Protein AF-A0A6J7DTK0-F1 (afdb_monomer_lite)

pLDDT: mean 82.6, std 7.61, range [61.25, 92.94]

Foldseek 3Di:
DVVVVVVVVVLLVVLLVLLVVLLVLLLCCQPVVPCPVVNVVSLVVLVVVLVVCCVVPVVSSPSSVVSSCNSCCSNPPDDPPPPPDDDD

Radius of gyration: 17.22 Å; chains: 1; bounding box: 54×19×53 Å

Sequence (88 aa):
MESLAVVVSLMLLAELLFGLLAVTFAALARFRGRFRRTALILIALLTVETAWALWTLPAFGFPSLVALVLSAGVFWWPKRPSARPPRS

Structure (mmCIF, N/CA/C/O backbone):
data_AF-A0A6J7DTK0-F1
#
_entry.id   AF-A0A6J7DTK0-F1
#
loop_
_atom_site.group_PDB
_atom_site.id
_atom_site.type_symbol
_atom_site.label_atom_id
_atom_site.label_alt_id
_atom_site.label_comp_id
_atom_site.label_asym_id
_atom_site.label_entity_id
_atom_site.label_seq_id
_atom_site.pdbx_PDB_ins_code
_atom_site.Cartn_x
_atom_site.Cartn_y
_atom_site.Cartn_z
_atom_site.occupancy
_atom_site.B_iso_or_equiv
_atom_site.auth_seq_id
_atom_site.auth_comp_id
_atom_site.auth_asym_id
_atom_site.auth_atom_id
_atom_site.pdbx_PDB_model_num
ATOM 1 N N . MET A 1 1 ? 23.729 -1.224 -20.859 1.00 61.25 1 MET A N 1
ATOM 2 C CA . MET A 1 1 ? 22.512 -2.014 -20.562 1.00 61.25 1 MET A CA 1
ATOM 3 C C . MET A 1 1 ? 22.501 -2.487 -19.106 1.00 61.25 1 MET A C 1
ATOM 5 O O . MET A 1 1 ? 21.511 -2.243 -18.435 1.00 61.25 1 MET A O 1
ATOM 9 N N . GLU A 1 2 ? 23.586 -3.078 -18.583 1.00 69.88 2 GLU A N 1
ATOM 10 C CA . GLU A 1 2 ? 23.641 -3.586 -17.192 1.00 69.88 2 GLU A CA 1
ATOM 11 C C . GLU A 1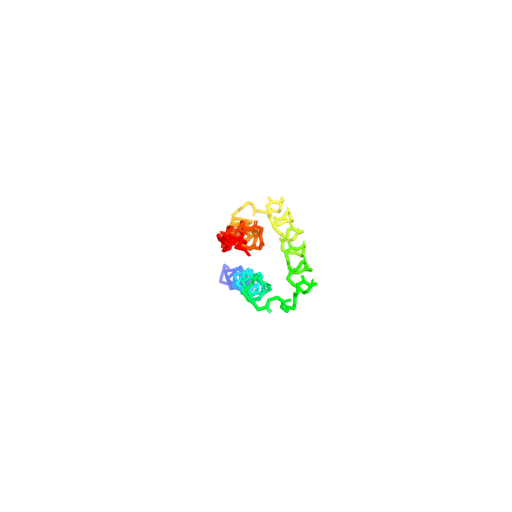 2 ? 23.458 -2.509 -16.109 1.00 69.88 2 GLU A C 1
ATOM 13 O O . GLU A 1 2 ? 22.732 -2.737 -15.147 1.00 69.88 2 GLU A O 1
ATOM 18 N N . SER A 1 3 ? 24.029 -1.309 -16.275 1.00 82.31 3 SER A N 1
ATOM 19 C CA . SER A 1 3 ? 23.902 -0.238 -15.270 1.00 82.31 3 SER A CA 1
ATOM 20 C C . SER A 1 3 ? 22.458 0.233 -15.066 1.00 82.31 3 SER A C 1
ATOM 22 O O . SER A 1 3 ? 22.034 0.469 -13.939 1.00 82.31 3 SER A O 1
ATOM 24 N N . LEU A 1 4 ? 21.680 0.314 -16.148 1.00 80.75 4 LEU A N 1
ATOM 25 C CA . LEU A 1 4 ? 20.265 0.687 -16.115 1.00 80.75 4 LEU A CA 1
ATOM 26 C C . LEU A 1 4 ? 19.425 -0.375 -15.398 1.00 80.75 4 LEU A C 1
ATOM 28 O O . LEU A 1 4 ? 18.589 -0.034 -14.565 1.00 80.75 4 LEU A O 1
ATOM 32 N N . ALA A 1 5 ? 19.686 -1.656 -15.669 1.00 84.19 5 ALA A N 1
ATOM 33 C CA . ALA A 1 5 ? 18.982 -2.761 -15.025 1.00 84.19 5 ALA A CA 1
ATOM 34 C C . ALA A 1 5 ? 19.223 -2.799 -13.507 1.00 84.19 5 ALA A C 1
ATOM 36 O O . ALA A 1 5 ? 18.285 -3.033 -12.743 1.00 84.19 5 ALA A O 1
ATOM 37 N N . VAL A 1 6 ? 20.451 -2.516 -13.058 1.00 88.00 6 VAL A N 1
ATOM 38 C CA . VAL A 1 6 ? 20.784 -2.442 -11.625 1.00 88.00 6 VAL A CA 1
ATOM 39 C C . VAL A 1 6 ? 20.033 -1.299 -10.943 1.00 88.00 6 VAL A C 1
ATOM 41 O O . VAL A 1 6 ? 19.425 -1.514 -9.897 1.00 88.00 6 VAL A O 1
ATOM 44 N N . VAL A 1 7 ? 20.017 -0.105 -11.544 1.00 85.81 7 VAL A N 1
ATOM 45 C CA . VAL A 1 7 ? 19.299 1.055 -10.985 1.00 85.81 7 VAL A CA 1
ATOM 46 C C . VAL A 1 7 ? 17.802 0.767 -10.875 1.00 85.81 7 VAL A C 1
ATOM 48 O O . VAL A 1 7 ? 17.221 0.955 -9.810 1.00 85.81 7 VAL A O 1
ATOM 51 N N . VAL A 1 8 ? 17.192 0.237 -11.937 1.00 83.81 8 VAL A N 1
ATOM 52 C CA . VAL A 1 8 ? 15.770 -0.139 -11.951 1.00 83.81 8 VAL A CA 1
ATOM 53 C C . VAL A 1 8 ? 15.455 -1.197 -10.893 1.00 83.81 8 VAL A C 1
ATOM 55 O O . VAL A 1 8 ? 14.461 -1.079 -10.181 1.00 83.81 8 VAL A O 1
ATOM 58 N N . SER A 1 9 ? 16.321 -2.201 -10.745 1.00 86.06 9 SER A N 1
ATOM 59 C CA . SER A 1 9 ? 16.142 -3.259 -9.745 1.00 86.06 9 SER A CA 1
ATOM 60 C C . SER A 1 9 ? 16.212 -2.715 -8.319 1.00 86.06 9 SER A C 1
ATOM 62 O O . SER A 1 9 ? 15.412 -3.106 -7.473 1.00 86.06 9 SER A O 1
ATOM 64 N N . LEU A 1 10 ? 17.134 -1.785 -8.047 1.00 87.69 10 LEU A N 1
ATOM 65 C CA . LEU A 1 10 ? 17.236 -1.126 -6.744 1.00 87.69 10 LEU A CA 1
ATOM 66 C C . LEU A 1 10 ? 16.033 -0.222 -6.458 1.00 87.69 10 LEU A C 1
ATOM 68 O O . LEU A 1 10 ? 15.558 -0.209 -5.324 1.00 87.69 10 LEU A O 1
ATOM 72 N N . MET A 1 11 ? 15.516 0.491 -7.465 1.00 85.56 11 MET A N 1
ATOM 73 C CA . MET A 1 11 ? 14.295 1.293 -7.318 1.00 85.56 11 MET A CA 1
ATOM 74 C C . MET A 1 11 ? 13.091 0.409 -6.988 1.00 85.56 11 MET A C 1
ATOM 76 O O . MET A 1 11 ? 12.417 0.666 -5.996 1.00 85.56 11 MET A O 1
ATOM 80 N N . LEU A 1 12 ? 12.889 -0.684 -7.731 1.00 84.62 12 LEU A N 1
ATOM 81 C CA . LEU A 1 12 ? 11.818 -1.646 -7.448 1.00 84.62 12 LEU A CA 1
ATOM 82 C C . LEU A 1 12 ? 11.963 -2.280 -6.061 1.00 84.62 12 LEU A C 1
ATOM 84 O O . LEU A 1 12 ? 10.975 -2.451 -5.351 1.00 84.62 12 LEU A O 1
ATOM 88 N N . LEU A 1 13 ? 13.188 -2.612 -5.646 1.00 87.69 13 LEU A N 1
ATOM 89 C CA . LEU A 1 13 ? 13.441 -3.148 -4.311 1.00 87.69 13 LEU A CA 1
ATOM 90 C C . LEU A 1 13 ? 13.090 -2.129 -3.219 1.00 87.69 13 LEU A C 1
ATOM 92 O O . LEU A 1 13 ? 12.464 -2.491 -2.223 1.00 87.69 13 LEU A O 1
ATOM 96 N N . ALA A 1 14 ? 13.473 -0.864 -3.401 1.00 86.88 14 ALA A N 1
ATOM 97 C CA . ALA A 1 14 ? 13.145 0.209 -2.468 1.00 86.88 14 ALA A CA 1
ATOM 98 C C . ALA A 1 14 ? 11.629 0.443 -2.384 1.00 86.88 14 ALA A C 1
ATOM 100 O O . ALA A 1 14 ? 11.095 0.581 -1.284 1.00 86.88 14 ALA A O 1
ATOM 101 N N . GLU A 1 15 ? 10.934 0.420 -3.521 1.00 86.12 15 GLU A N 1
ATOM 102 C CA . GLU A 1 15 ? 9.479 0.578 -3.608 1.00 86.12 15 GLU A CA 1
ATOM 103 C C . GLU A 1 15 ? 8.748 -0.581 -2.911 1.00 86.12 15 GLU A C 1
ATOM 105 O O . GLU A 1 15 ? 7.853 -0.363 -2.091 1.00 86.12 15 GLU A O 1
ATOM 110 N N . LEU A 1 16 ? 9.211 -1.820 -3.119 1.00 87.50 16 LEU A N 1
ATOM 111 C CA . LEU A 1 16 ? 8.705 -3.001 -2.414 1.00 87.50 16 LEU A CA 1
ATOM 112 C C . LEU A 1 16 ? 8.925 -2.914 -0.900 1.00 87.50 16 LEU A C 1
ATOM 114 O O . LEU A 1 16 ? 8.015 -3.219 -0.125 1.00 87.50 16 LEU A O 1
ATOM 118 N N . LEU A 1 17 ? 10.111 -2.484 -0.459 1.00 89.94 17 LEU A N 1
ATOM 119 C CA . LEU A 1 17 ? 10.407 -2.297 0.963 1.00 89.94 17 LEU A CA 1
ATOM 120 C C . LEU A 1 17 ? 9.531 -1.202 1.576 1.00 89.94 17 LEU A C 1
ATOM 122 O O . LEU A 1 17 ? 9.009 -1.375 2.680 1.00 89.94 17 LEU A O 1
ATOM 126 N N . PHE A 1 18 ? 9.333 -0.096 0.861 1.00 87.38 18 PHE A N 1
ATOM 127 C CA . PHE A 1 18 ? 8.489 1.001 1.314 1.00 87.38 18 PHE A CA 1
ATOM 128 C C . PHE A 1 18 ? 7.018 0.575 1.428 1.00 87.38 18 PHE A C 1
ATOM 130 O O . PHE A 1 18 ? 6.388 0.794 2.468 1.00 87.38 18 PHE A O 1
ATOM 137 N N . GLY A 1 19 ? 6.499 -0.129 0.419 1.00 85.75 19 GLY A N 1
ATOM 138 C CA . GLY A 1 19 ? 5.163 -0.722 0.447 1.00 85.75 19 GLY A CA 1
ATOM 139 C C . GLY A 1 19 ? 4.987 -1.716 1.599 1.00 85.75 19 GLY A C 1
ATOM 140 O O . GLY A 1 19 ? 3.996 -1.655 2.331 1.00 85.75 19 GLY A O 1
ATOM 141 N N . LEU A 1 20 ? 5.975 -2.584 1.835 1.00 89.88 20 LEU A N 1
ATOM 142 C CA . LEU A 1 20 ? 5.954 -3.542 2.942 1.00 89.88 20 LEU A CA 1
ATOM 143 C C . LEU A 1 20 ? 5.926 -2.843 4.309 1.00 89.88 20 LEU A C 1
ATOM 145 O O . LEU A 1 20 ? 5.178 -3.257 5.203 1.00 89.88 20 LEU A O 1
ATOM 149 N N . LEU A 1 21 ? 6.700 -1.769 4.479 1.00 88.94 21 LEU A N 1
ATOM 150 C CA . LEU A 1 21 ? 6.676 -0.954 5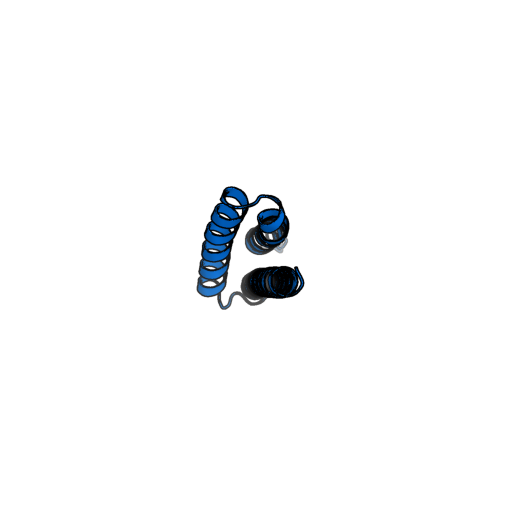.694 1.00 88.94 21 LEU A CA 1
ATOM 151 C C . LEU A 1 21 ? 5.304 -0.307 5.900 1.00 88.94 21 LEU A C 1
ATOM 153 O O . LEU A 1 21 ? 4.762 -0.385 7.005 1.00 88.94 21 LEU A O 1
ATOM 157 N N . ALA A 1 22 ? 4.710 0.272 4.854 1.00 87.31 22 ALA A N 1
ATOM 158 C CA . ALA A 1 22 ? 3.380 0.873 4.931 1.00 87.31 22 ALA A CA 1
ATOM 159 C C . ALA A 1 22 ? 2.315 -0.150 5.366 1.00 87.31 22 ALA A C 1
ATOM 161 O O . ALA A 1 22 ? 1.568 0.114 6.315 1.00 87.31 22 ALA A O 1
ATOM 162 N N . VAL A 1 23 ? 2.316 -1.349 4.771 1.00 87.69 23 VAL A N 1
ATOM 163 C CA . VAL A 1 23 ? 1.397 -2.441 5.142 1.00 87.69 23 VAL A CA 1
ATOM 164 C C . VAL A 1 23 ? 1.633 -2.884 6.587 1.00 87.69 23 VAL A C 1
ATOM 166 O O . VAL A 1 23 ? 0.682 -3.036 7.359 1.00 87.69 23 VAL A O 1
ATOM 169 N N . THR A 1 24 ? 2.896 -3.042 6.987 1.00 87.06 24 THR A N 1
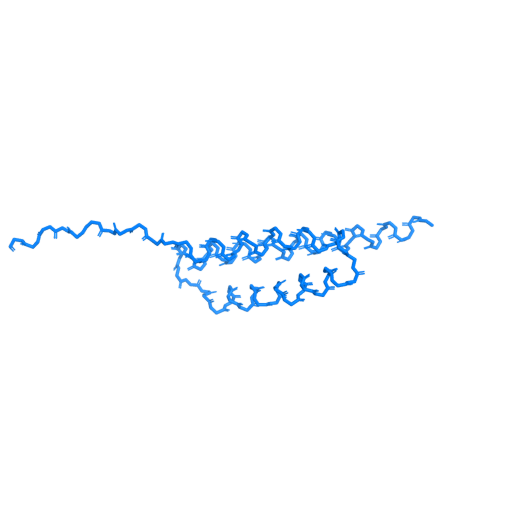ATOM 170 C CA . THR A 1 24 ? 3.264 -3.463 8.346 1.00 87.06 24 THR A CA 1
ATOM 171 C C . THR A 1 24 ? 2.786 -2.452 9.384 1.00 87.06 24 THR A C 1
ATOM 173 O O . THR A 1 24 ? 2.170 -2.834 10.379 1.00 87.06 24 THR A O 1
ATOM 176 N N . PHE A 1 25 ? 3.002 -1.154 9.155 1.00 83.88 25 PHE A N 1
ATOM 177 C CA . PHE A 1 25 ? 2.535 -0.104 10.061 1.00 83.88 25 PHE A CA 1
ATOM 178 C C . PHE A 1 25 ? 1.013 0.053 10.045 1.00 83.88 25 PHE A C 1
ATOM 180 O O . PHE A 1 25 ? 0.433 0.299 11.105 1.00 83.88 25 PHE A O 1
ATOM 187 N N . ALA A 1 26 ? 0.349 -0.139 8.902 1.00 84.12 26 ALA A N 1
ATOM 188 C CA . ALA A 1 26 ? -1.111 -0.169 8.823 1.00 84.12 26 ALA A CA 1
ATOM 189 C C . ALA A 1 26 ? -1.691 -1.317 9.666 1.00 84.12 26 ALA A C 1
ATOM 191 O O . ALA A 1 26 ? -2.593 -1.096 10.482 1.00 84.12 26 ALA A O 1
ATOM 192 N N . ALA A 1 27 ? -1.113 -2.517 9.558 1.00 84.31 27 ALA A N 1
ATOM 193 C CA . ALA A 1 27 ? -1.460 -3.662 10.394 1.00 84.31 27 ALA A CA 1
ATOM 194 C C . ALA A 1 27 ? -1.166 -3.390 11.880 1.00 84.31 27 ALA A C 1
ATOM 196 O O . ALA A 1 27 ? -2.021 -3.610 12.741 1.00 84.31 27 ALA A O 1
ATOM 197 N N . LEU A 1 28 ? 0.007 -2.844 12.207 1.00 84.75 28 LEU A N 1
ATOM 198 C CA . LEU A 1 28 ? 0.389 -2.558 13.591 1.00 84.75 28 LEU A CA 1
ATOM 199 C C . LEU A 1 28 ? -0.537 -1.512 14.232 1.00 84.75 28 LEU A C 1
ATOM 201 O O . LEU A 1 28 ? -1.000 -1.703 15.361 1.00 84.75 28 LEU A O 1
ATOM 205 N N . ALA A 1 29 ? -0.875 -0.452 13.493 1.00 82.75 29 ALA A N 1
ATOM 206 C CA . ALA A 1 29 ? -1.837 0.561 13.916 1.00 82.75 29 ALA A CA 1
ATOM 207 C C . ALA A 1 29 ? -3.232 -0.016 14.127 1.00 82.75 29 ALA A C 1
ATOM 209 O O . ALA A 1 29 ? -3.943 0.384 15.055 1.00 82.75 29 ALA A O 1
ATOM 210 N N . ARG A 1 30 ? -3.608 -0.998 13.312 1.00 78.44 30 ARG A N 1
ATOM 211 C CA . ARG A 1 30 ? -4.891 -1.672 13.415 1.00 78.44 30 ARG A CA 1
ATOM 212 C C . ARG A 1 30 ? -5.000 -2.566 14.653 1.00 78.44 30 ARG A C 1
ATOM 214 O O . ARG A 1 30 ? -5.985 -2.447 15.394 1.00 78.44 30 ARG A O 1
ATOM 221 N N . PHE A 1 31 ? -4.025 -3.452 14.859 1.00 79.00 31 PHE A N 1
ATOM 222 C CA . PHE A 1 31 ? -4.077 -4.486 15.899 1.00 79.00 31 PHE A CA 1
ATOM 223 C C . PHE A 1 31 ? -3.656 -3.973 17.277 1.00 79.00 31 PHE A C 1
ATOM 225 O O . PHE A 1 31 ? -4.296 -4.311 18.268 1.00 79.00 31 PHE A O 1
ATOM 232 N N . ARG A 1 32 ? -2.621 -3.127 17.356 1.00 78.62 32 ARG A N 1
ATOM 233 C CA . ARG A 1 32 ? -2.121 -2.590 18.634 1.00 78.62 32 ARG A CA 1
ATOM 234 C C . ARG A 1 32 ? -2.673 -1.212 18.988 1.00 78.62 32 ARG A C 1
ATOM 236 O O . ARG A 1 32 ? -2.462 -0.760 20.107 1.00 78.62 32 ARG A O 1
ATOM 243 N N . GLY A 1 33 ? -3.318 -0.508 18.055 1.00 72.25 33 GLY A N 1
ATOM 244 C CA . GLY A 1 33 ? -3.811 0.858 18.281 1.00 72.25 33 GLY A CA 1
ATOM 245 C C . GLY A 1 33 ? -2.714 1.920 18.469 1.00 72.25 33 GLY A C 1
ATOM 246 O O . GLY A 1 33 ? -3.030 3.091 18.667 1.00 72.25 33 GLY A O 1
ATOM 247 N N . ARG A 1 34 ? -1.429 1.544 18.393 1.00 70.69 34 ARG A N 1
ATOM 248 C CA . ARG A 1 34 ? -0.262 2.443 18.445 1.00 70.69 34 ARG A CA 1
ATOM 249 C C . ARG A 1 34 ? 0.188 2.836 17.036 1.00 70.69 34 ARG A C 1
ATOM 251 O O . ARG A 1 34 ? -0.085 2.122 16.090 1.00 70.69 34 ARG A O 1
ATOM 258 N N . PHE A 1 35 ? 0.906 3.952 16.892 1.00 79.19 35 PHE A N 1
ATOM 259 C CA . PHE A 1 35 ? 1.486 4.404 15.609 1.00 79.19 35 PHE A CA 1
ATOM 260 C C . PHE A 1 35 ? 0.478 4.790 14.516 1.00 79.19 35 PHE A C 1
ATOM 262 O O . PHE A 1 35 ? 0.812 4.835 13.337 1.00 79.19 35 PHE A O 1
ATOM 269 N N . ARG A 1 36 ? -0.751 5.151 14.901 1.00 81.00 36 ARG A N 1
ATOM 270 C CA . ARG A 1 36 ? -1.809 5.566 13.967 1.00 81.00 36 ARG A CA 1
ATOM 271 C C . ARG A 1 36 ? -1.407 6.769 13.097 1.00 81.00 36 ARG A C 1
ATOM 273 O O . ARG A 1 36 ? -1.701 6.775 11.910 1.00 81.00 36 ARG A O 1
ATOM 280 N N . ARG A 1 37 ? -0.693 7.751 13.674 1.00 84.38 37 ARG A N 1
ATOM 281 C CA . ARG A 1 37 ? -0.128 8.896 12.930 1.00 84.38 37 ARG A CA 1
ATOM 282 C C . ARG A 1 37 ? 0.933 8.448 11.925 1.00 84.38 37 ARG A C 1
ATOM 284 O O . ARG A 1 37 ? 0.866 8.848 10.775 1.00 84.38 37 ARG A O 1
ATOM 291 N N . THR A 1 38 ? 1.862 7.588 12.340 1.00 85.56 38 THR A N 1
ATOM 292 C CA . THR A 1 38 ? 2.921 7.054 11.469 1.00 85.56 38 THR A CA 1
ATOM 293 C C . THR A 1 38 ? 2.340 6.265 10.299 1.00 85.56 38 THR A C 1
ATOM 295 O O . THR A 1 38 ? 2.742 6.488 9.167 1.00 85.56 38 THR A O 1
ATOM 298 N N . ALA A 1 39 ? 1.348 5.405 10.549 1.00 83.56 39 ALA A N 1
ATOM 299 C CA . ALA A 1 39 ? 0.663 4.659 9.497 1.00 83.56 39 ALA A CA 1
ATOM 300 C C . ALA A 1 39 ? -0.041 5.587 8.495 1.00 83.56 39 ALA A C 1
ATOM 302 O O . ALA A 1 39 ? 0.090 5.388 7.296 1.00 83.56 39 ALA A O 1
ATOM 303 N N . LEU A 1 40 ? -0.731 6.633 8.968 1.00 86.44 40 LEU A N 1
ATOM 304 C CA . LEU A 1 40 ? -1.355 7.623 8.082 1.00 86.44 40 LEU A CA 1
ATOM 305 C C . LEU A 1 40 ? -0.326 8.389 7.247 1.00 86.44 40 LEU A C 1
ATOM 307 O O . LEU A 1 40 ? -0.548 8.572 6.057 1.00 86.44 40 LEU A O 1
ATOM 311 N N . ILE A 1 41 ? 0.794 8.804 7.846 1.00 90.50 41 ILE A N 1
ATOM 312 C CA . ILE A 1 41 ? 1.880 9.483 7.124 1.00 90.50 41 ILE A CA 1
ATOM 313 C C . ILE A 1 41 ? 2.465 8.559 6.052 1.00 90.50 41 ILE A C 1
ATOM 315 O O . ILE A 1 41 ? 2.652 8.997 4.924 1.00 90.50 41 ILE A O 1
ATOM 319 N N . LEU A 1 42 ? 2.705 7.284 6.375 1.00 88.31 42 LEU A N 1
ATOM 320 C CA . LEU A 1 42 ? 3.222 6.303 5.417 1.00 88.31 42 LEU A CA 1
ATOM 321 C C . LEU A 1 42 ? 2.232 6.026 4.283 1.00 88.31 42 LEU A C 1
ATOM 323 O O . LEU A 1 42 ? 2.642 5.999 3.131 1.00 88.31 42 LEU A O 1
ATOM 327 N N . ILE A 1 43 ? 0.937 5.881 4.583 1.00 88.81 43 ILE A N 1
ATOM 328 C CA . ILE A 1 43 ? -0.108 5.719 3.561 1.00 88.81 43 ILE A CA 1
ATOM 329 C C . ILE A 1 43 ? -0.190 6.969 2.675 1.00 88.81 43 ILE A C 1
ATOM 331 O O . ILE A 1 43 ? -0.292 6.845 1.458 1.00 88.81 43 ILE A O 1
ATOM 335 N N . ALA A 1 44 ? -0.115 8.168 3.259 1.00 90.75 44 ALA A N 1
ATOM 336 C CA . ALA A 1 44 ? -0.131 9.418 2.504 1.00 90.75 44 ALA A CA 1
ATOM 337 C C . ALA A 1 44 ? 1.100 9.546 1.593 1.00 90.75 44 ALA A C 1
ATOM 339 O O . ALA A 1 44 ? 0.941 9.847 0.413 1.00 90.75 44 ALA A O 1
ATOM 340 N N . LEU A 1 45 ? 2.304 9.254 2.102 1.00 91.00 45 LEU A N 1
ATOM 341 C CA . LEU A 1 45 ? 3.523 9.223 1.286 1.00 91.00 45 LEU A CA 1
ATOM 342 C C . LEU A 1 45 ? 3.407 8.199 0.157 1.00 91.00 45 LEU A C 1
ATOM 344 O O . LEU A 1 45 ? 3.696 8.533 -0.985 1.00 91.00 45 LEU A O 1
ATOM 348 N N . LEU A 1 46 ? 2.952 6.982 0.470 1.00 89.12 46 LEU A N 1
ATOM 349 C CA . LEU A 1 46 ? 2.768 5.918 -0.514 1.00 89.12 46 LEU A CA 1
ATOM 350 C C . LEU A 1 46 ? 1.754 6.325 -1.582 1.00 89.12 46 LEU A C 1
ATOM 352 O O . LEU A 1 46 ? 1.955 6.023 -2.746 1.00 89.12 46 LEU A O 1
ATOM 356 N N . THR A 1 47 ? 0.706 7.067 -1.219 1.00 91.75 47 THR A N 1
ATOM 357 C CA . THR A 1 47 ? -0.274 7.591 -2.183 1.00 91.75 47 THR A CA 1
ATOM 358 C C . THR A 1 47 ? 0.369 8.576 -3.157 1.00 91.75 47 THR A C 1
ATOM 360 O O . THR A 1 47 ? 0.141 8.482 -4.361 1.00 91.75 47 THR A O 1
ATOM 363 N N . VAL A 1 48 ? 1.174 9.516 -2.647 1.00 92.94 48 VAL A N 1
ATOM 364 C CA . VAL A 1 48 ? 1.884 10.500 -3.481 1.00 92.94 48 VAL A CA 1
ATOM 365 C C . VAL A 1 48 ? 2.896 9.807 -4.390 1.00 92.94 48 VAL A C 1
ATOM 367 O O . VAL A 1 48 ? 2.959 10.112 -5.577 1.00 92.94 48 VAL A O 1
ATOM 370 N N . GLU A 1 49 ? 3.649 8.857 -3.843 1.00 88.25 49 GLU A N 1
ATOM 371 C CA . GLU A 1 49 ? 4.642 8.074 -4.574 1.00 88.25 49 GLU A CA 1
ATOM 372 C C . GLU A 1 49 ? 3.982 7.222 -5.666 1.00 88.25 49 GLU A C 1
ATOM 374 O O . GLU A 1 49 ? 4.356 7.348 -6.825 1.00 88.25 49 GLU A O 1
ATOM 379 N N . THR A 1 50 ? 2.898 6.507 -5.350 1.00 87.31 50 THR A N 1
ATOM 380 C CA . THR A 1 50 ? 2.121 5.728 -6.330 1.00 87.31 50 THR A CA 1
ATOM 381 C C . THR A 1 50 ? 1.577 6.625 -7.446 1.00 87.31 50 THR A C 1
ATOM 383 O O . THR A 1 50 ? 1.661 6.280 -8.624 1.00 87.31 50 THR A O 1
ATOM 386 N N . ALA A 1 51 ? 1.018 7.794 -7.106 1.00 89.50 51 ALA A N 1
ATOM 387 C CA . ALA A 1 51 ? 0.497 8.735 -8.098 1.00 89.50 51 ALA A CA 1
ATOM 388 C C . ALA A 1 51 ? 1.608 9.255 -9.025 1.00 89.50 51 ALA A C 1
ATOM 390 O O . ALA A 1 51 ? 1.411 9.356 -10.237 1.00 89.50 51 ALA A O 1
ATOM 391 N N . TRP A 1 52 ? 2.785 9.539 -8.464 1.00 89.38 52 TRP A N 1
ATOM 392 C CA . TRP A 1 52 ? 3.963 9.946 -9.222 1.00 89.38 52 TRP A CA 1
ATOM 393 C C . TRP A 1 52 ? 4.506 8.818 -10.114 1.00 89.38 52 TRP A C 1
ATOM 395 O O . TRP A 1 52 ? 4.793 9.048 -11.292 1.00 89.38 52 TRP A O 1
ATOM 405 N N . ALA A 1 53 ? 4.609 7.597 -9.585 1.00 85.06 53 ALA A N 1
ATOM 406 C CA . ALA A 1 53 ? 5.101 6.421 -10.296 1.00 85.06 53 ALA A CA 1
ATOM 407 C C . ALA A 1 53 ? 4.184 6.057 -11.471 1.00 85.06 53 ALA A C 1
ATOM 409 O O . ALA A 1 53 ? 4.658 5.867 -12.589 1.00 85.06 53 ALA A O 1
ATOM 410 N N . LEU A 1 54 ? 2.862 6.067 -11.263 1.00 86.06 54 LEU A N 1
ATOM 411 C CA . LEU A 1 54 ? 1.881 5.846 -12.331 1.00 86.06 54 LEU A CA 1
ATOM 412 C C . LEU A 1 54 ? 1.948 6.914 -13.429 1.00 86.06 54 LEU A C 1
ATOM 414 O O . LEU A 1 54 ? 1.723 6.591 -14.595 1.00 86.06 54 LEU A O 1
ATOM 418 N N . TRP A 1 55 ? 2.262 8.164 -13.071 1.00 87.38 55 TRP A N 1
ATOM 419 C CA . TRP A 1 55 ? 2.419 9.254 -14.036 1.00 87.38 55 TRP A CA 1
ATOM 420 C C . TRP A 1 55 ? 3.694 9.116 -14.874 1.00 87.38 55 TRP A C 1
ATOM 422 O O . TRP A 1 55 ? 3.682 9.385 -16.073 1.00 87.38 55 TRP A O 1
ATOM 432 N N . THR A 1 56 ? 4.804 8.717 -14.251 1.00 83.94 56 THR A N 1
ATOM 433 C CA . THR A 1 56 ? 6.103 8.598 -14.932 1.00 83.94 56 THR A CA 1
ATOM 434 C C . THR A 1 56 ? 6.204 7.329 -15.768 1.00 83.94 56 THR A C 1
ATOM 436 O O . THR A 1 56 ? 6.548 7.407 -16.945 1.00 83.94 56 THR A O 1
ATOM 439 N N . LEU A 1 57 ? 5.895 6.168 -15.190 1.00 79.56 57 LEU A N 1
ATOM 440 C CA . LEU A 1 57 ? 5.866 4.882 -15.882 1.00 79.56 57 LEU A CA 1
ATOM 441 C C . LEU A 1 57 ? 4.871 3.938 -15.186 1.00 79.56 57 LEU A C 1
ATOM 443 O O . LEU A 1 57 ? 5.168 3.423 -14.105 1.00 79.56 57 LEU A O 1
ATOM 447 N N . PRO A 1 58 ? 3.745 3.586 -15.835 1.00 76.56 58 PRO A N 1
ATOM 448 C CA . PRO A 1 58 ? 2.717 2.736 -15.233 1.00 76.56 58 PRO A CA 1
ATOM 449 C C . PRO A 1 58 ? 3.243 1.399 -14.694 1.00 76.56 58 PRO A C 1
ATOM 451 O O . PRO A 1 58 ? 2.750 0.909 -13.685 1.00 76.56 58 PRO A O 1
ATOM 454 N N . ALA A 1 59 ? 4.268 0.826 -15.336 1.00 77.00 59 ALA A N 1
ATOM 455 C CA . ALA A 1 59 ? 4.890 -0.430 -14.918 1.00 77.00 59 ALA A CA 1
ATOM 456 C C . ALA A 1 59 ? 5.526 -0.371 -13.514 1.00 77.00 59 ALA A C 1
ATOM 458 O O . ALA A 1 59 ? 5.541 -1.391 -12.829 1.00 77.00 59 ALA A O 1
ATOM 459 N N . PHE A 1 60 ? 6.007 0.799 -13.079 1.00 73.06 60 PHE A N 1
ATOM 460 C CA . PHE A 1 60 ? 6.523 1.001 -11.720 1.00 73.06 60 PHE A CA 1
ATOM 461 C C . PHE A 1 60 ? 5.396 1.267 -10.720 1.00 73.06 60 PHE A C 1
ATOM 463 O O . PHE A 1 60 ? 5.444 0.766 -9.610 1.00 73.06 60 PHE A O 1
ATOM 470 N N . GLY A 1 61 ? 4.320 1.945 -11.129 1.00 75.38 61 GLY A N 1
ATOM 471 C CA . GLY A 1 61 ? 3.224 2.281 -10.216 1.00 75.38 61 GLY A CA 1
ATOM 472 C C . GLY A 1 61 ? 2.307 1.117 -9.808 1.00 75.38 61 GLY A C 1
ATOM 473 O O . GLY A 1 61 ? 1.575 1.232 -8.829 1.00 75.38 61 GLY A O 1
ATOM 474 N N . PHE A 1 62 ? 2.302 -0.015 -10.521 1.00 82.06 62 PHE A N 1
ATOM 475 C CA . PHE A 1 62 ? 1.459 -1.168 -10.154 1.00 82.06 62 PHE A CA 1
ATOM 476 C C . PHE A 1 62 ? 1.844 -1.810 -8.804 1.00 82.06 62 PHE A C 1
ATOM 478 O O . PHE A 1 62 ? 0.949 -2.014 -7.978 1.00 82.06 62 PHE A O 1
ATOM 485 N N . PRO A 1 63 ? 3.127 -2.135 -8.541 1.00 84.00 63 PRO A N 1
ATOM 486 C CA . PRO A 1 63 ? 3.583 -2.609 -7.234 1.00 84.00 63 PRO A CA 1
ATOM 487 C C . PRO A 1 63 ? 3.175 -1.706 -6.061 1.00 84.00 63 PRO A C 1
ATOM 489 O O . PRO A 1 63 ? 2.606 -2.199 -5.079 1.00 84.00 63 PRO A O 1
ATOM 492 N N . SER A 1 64 ? 3.414 -0.394 -6.162 1.00 84.44 64 SER A N 1
ATOM 493 C CA . SER A 1 64 ? 3.051 0.567 -5.111 1.00 84.44 64 SER A CA 1
ATOM 494 C C . SER A 1 64 ? 1.537 0.707 -4.955 1.00 84.44 64 SER A C 1
ATOM 496 O O . SER A 1 64 ? 1.047 0.712 -3.822 1.00 84.44 64 SER A O 1
ATOM 498 N N . LEU A 1 65 ? 0.770 0.662 -6.050 1.00 86.44 65 LEU A N 1
ATOM 499 C CA . LEU A 1 65 ? -0.696 0.639 -6.007 1.00 86.44 65 LEU A CA 1
ATOM 500 C C . LEU A 1 65 ? -1.231 -0.571 -5.226 1.00 86.44 65 LEU A C 1
ATOM 502 O O . LEU A 1 65 ? -2.127 -0.421 -4.392 1.00 86.44 65 LEU A O 1
ATOM 506 N N . VAL A 1 66 ? -0.674 -1.768 -5.443 1.00 88.88 66 VAL A N 1
ATOM 507 C CA . VAL A 1 66 ? -1.064 -2.971 -4.685 1.00 88.88 66 VAL A CA 1
ATOM 508 C C . VAL A 1 66 ? -0.769 -2.787 -3.196 1.00 88.88 66 VAL A C 1
ATOM 510 O O . VAL A 1 66 ? -1.639 -3.042 -2.357 1.00 88.88 66 VAL A O 1
ATOM 513 N N . ALA A 1 67 ? 0.423 -2.296 -2.849 1.00 88.75 67 ALA A N 1
ATOM 514 C CA . ALA A 1 67 ? 0.785 -2.023 -1.459 1.00 88.75 67 ALA A CA 1
ATOM 515 C C . ALA A 1 67 ? -0.126 -0.962 -0.815 1.00 88.75 67 ALA A C 1
ATOM 517 O O . ALA A 1 67 ? -0.498 -1.092 0.358 1.00 88.75 67 ALA A O 1
ATOM 518 N N . LEU A 1 68 ? -0.531 0.058 -1.577 1.00 89.50 68 LEU A N 1
ATOM 519 C CA . LEU A 1 68 ? -1.430 1.115 -1.126 1.00 89.50 68 LEU A CA 1
ATOM 520 C C . LEU A 1 68 ? -2.827 0.570 -0.830 1.00 89.50 68 LEU A C 1
ATOM 522 O O . LEU A 1 68 ? -3.362 0.821 0.252 1.00 89.50 68 LEU A O 1
ATOM 526 N N . VAL A 1 69 ? -3.390 -0.222 -1.746 1.00 91.19 69 VAL A N 1
ATOM 527 C CA . VAL A 1 69 ? -4.703 -0.861 -1.567 1.00 91.19 69 VAL A CA 1
ATOM 528 C C . VAL A 1 69 ? -4.694 -1.786 -0.352 1.00 91.19 69 VAL A C 1
ATOM 530 O O . VAL A 1 69 ? -5.621 -1.734 0.458 1.00 91.19 69 VAL A O 1
ATOM 533 N N . LEU A 1 70 ? -3.639 -2.584 -0.168 1.00 89.75 70 LEU A N 1
ATOM 534 C CA . LEU A 1 70 ? -3.495 -3.450 1.006 1.00 89.75 70 LEU A CA 1
ATOM 535 C C . LEU A 1 70 ? -3.397 -2.638 2.302 1.00 89.75 70 LEU A C 1
ATOM 537 O O . LEU A 1 70 ? -4.099 -2.934 3.270 1.00 89.75 70 LEU A O 1
ATOM 541 N N . SER A 1 71 ? -2.572 -1.591 2.320 1.00 86.62 71 SER A N 1
ATOM 542 C CA . SER A 1 71 ? -2.388 -0.731 3.496 1.00 86.62 71 SER A CA 1
ATOM 543 C C . SER A 1 71 ? -3.688 -0.025 3.883 1.00 86.62 71 SER A C 1
ATOM 545 O O . SER A 1 71 ? -4.097 -0.065 5.047 1.00 86.62 71 SER A O 1
ATOM 547 N N . ALA A 1 72 ? -4.373 0.573 2.906 1.00 87.06 72 ALA A N 1
ATOM 548 C CA . ALA A 1 72 ? -5.659 1.231 3.096 1.00 87.06 72 ALA A CA 1
ATOM 549 C C . ALA A 1 72 ? -6.735 0.229 3.542 1.00 87.06 72 ALA A C 1
ATOM 551 O O . ALA A 1 72 ? -7.426 0.460 4.537 1.00 87.06 72 ALA A O 1
ATOM 552 N N . GLY A 1 73 ? -6.830 -0.916 2.864 1.00 87.62 73 GLY A N 1
ATOM 553 C CA . GLY A 1 73 ? -7.776 -1.979 3.187 1.00 87.62 73 GLY A CA 1
ATOM 554 C C . GLY A 1 73 ? -7.616 -2.473 4.621 1.00 87.62 73 GLY A C 1
ATOM 555 O O . GLY A 1 73 ? -8.591 -2.510 5.366 1.00 87.62 73 GLY A O 1
ATOM 556 N N . VAL A 1 74 ? -6.387 -2.770 5.055 1.00 86.88 74 VAL A N 1
ATOM 557 C CA . VAL A 1 74 ? -6.097 -3.213 6.431 1.00 86.88 74 VAL A CA 1
ATOM 558 C C . VAL A 1 74 ? -6.404 -2.120 7.458 1.00 86.88 74 VAL A C 1
ATOM 560 O O . VAL A 1 74 ? -6.956 -2.409 8.527 1.00 86.88 74 VAL A O 1
ATOM 563 N N . PHE A 1 75 ? -6.071 -0.864 7.153 1.00 83.31 75 PHE A N 1
ATOM 564 C CA . PHE A 1 75 ? -6.288 0.251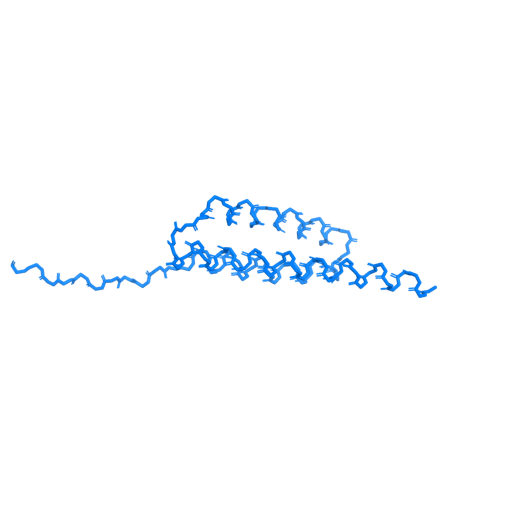 8.072 1.00 83.31 75 PHE A CA 1
ATOM 565 C C . PHE A 1 75 ? -7.781 0.558 8.275 1.00 83.31 75 PHE A C 1
ATOM 567 O O . PHE A 1 75 ? -8.226 0.734 9.418 1.00 83.31 75 PHE A O 1
ATOM 574 N N . TRP A 1 76 ? -8.560 0.577 7.188 1.00 84.19 76 TRP A N 1
ATOM 575 C CA . TRP A 1 76 ? -9.987 0.922 7.190 1.00 84.19 76 TRP A CA 1
ATOM 576 C C . TRP A 1 76 ? -10.942 -0.272 7.297 1.00 84.19 76 TRP A C 1
ATOM 578 O O . TRP A 1 76 ? -12.151 -0.057 7.389 1.00 84.19 76 TRP A O 1
ATOM 588 N N . TRP A 1 77 ? -10.451 -1.515 7.373 1.00 82.31 77 TRP A N 1
ATOM 589 C CA . TRP A 1 77 ? -11.329 -2.680 7.515 1.00 82.31 77 TRP A CA 1
ATOM 590 C C . TRP A 1 77 ? -12.242 -2.549 8.753 1.00 82.31 77 TRP A C 1
ATOM 592 O O . TRP A 1 77 ? -11.754 -2.266 9.863 1.00 82.31 77 TRP A O 1
ATOM 602 N N . PRO A 1 78 ? -13.562 -2.780 8.636 1.00 73.56 78 PRO A N 1
ATOM 603 C CA . PRO A 1 78 ? -14.478 -2.682 9.771 1.00 73.56 78 PRO A CA 1
ATOM 604 C C . PRO A 1 78 ? -14.066 -3.653 10.892 1.00 73.56 78 PRO A C 1
ATOM 606 O O . PRO A 1 78 ? -13.758 -4.821 10.651 1.00 73.56 78 PRO A O 1
ATOM 609 N N . LYS A 1 79 ? -13.983 -3.175 12.147 1.00 68.06 79 LYS A N 1
ATOM 610 C CA . LYS A 1 79 ? -13.855 -4.087 13.306 1.00 68.06 79 LYS A CA 1
ATOM 611 C C . LYS A 1 79 ? -15.171 -4.845 13.388 1.00 68.06 79 LYS A C 1
ATOM 613 O O . LYS A 1 79 ? -16.217 -4.202 13.350 1.00 68.06 79 LYS A 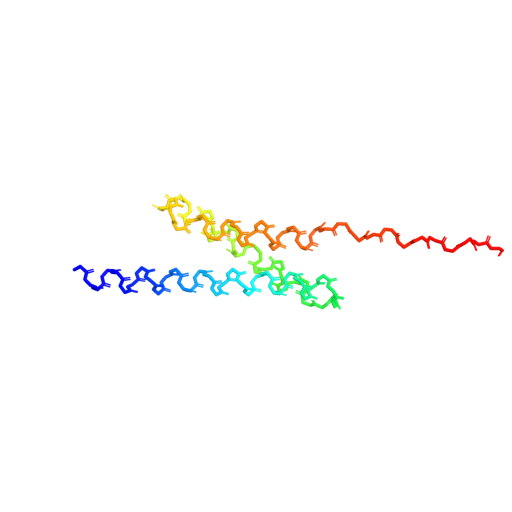O 1
ATOM 618 N N . ARG A 1 80 ? -15.127 -6.182 13.468 1.00 69.25 80 ARG A N 1
ATOM 619 C CA . ARG A 1 80 ? -16.344 -6.973 13.699 1.00 69.25 80 ARG A CA 1
ATOM 620 C C . ARG A 1 80 ? -17.071 -6.364 14.904 1.00 69.25 80 ARG A C 1
ATOM 622 O O . ARG A 1 80 ? -16.393 -6.112 15.904 1.00 69.25 80 ARG A O 1
ATOM 629 N N . PRO A 1 81 ? -18.383 -6.089 14.818 1.00 62.91 81 PRO A N 1
ATOM 630 C CA . PRO A 1 81 ? -19.132 -5.620 15.968 1.00 62.91 81 PRO A CA 1
ATOM 631 C C . PRO A 1 81 ? -18.968 -6.655 17.075 1.00 62.91 81 PRO A C 1
ATOM 633 O O . PRO A 1 81 ? -19.380 -7.804 16.918 1.00 62.91 81 PRO A O 1
ATOM 636 N N . SER A 1 82 ? -18.310 -6.276 18.169 1.00 61.94 82 SER A N 1
ATOM 637 C CA . SER A 1 82 ? -18.331 -7.066 19.391 1.00 61.94 82 SER A CA 1
ATOM 638 C C . SER A 1 82 ? -19.801 -7.180 19.768 1.00 61.94 82 SER A C 1
ATOM 640 O O . SER A 1 82 ? -20.436 -6.159 20.040 1.00 61.94 82 SER A O 1
ATOM 642 N N . ALA A 1 83 ? -20.362 -8.387 19.696 1.00 61.75 83 ALA A N 1
ATOM 643 C CA . ALA A 1 83 ? -21.719 -8.646 20.145 1.00 61.75 83 ALA A CA 1
ATOM 644 C C . ALA A 1 83 ? -21.851 -8.067 21.560 1.00 61.75 83 ALA A C 1
ATOM 646 O O . ALA A 1 83 ? -21.133 -8.483 22.470 1.00 61.75 83 ALA A O 1
A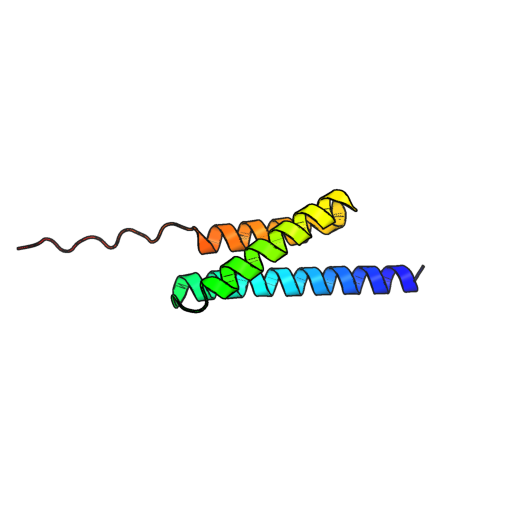TOM 647 N N . ARG A 1 84 ? -22.680 -7.027 21.722 1.00 67.06 84 ARG A N 1
ATOM 648 C CA . ARG A 1 84 ? -22.987 -6.470 23.042 1.00 67.06 84 ARG A CA 1
ATOM 649 C C . ARG A 1 84 ? -23.508 -7.629 23.895 1.00 67.06 84 ARG A C 1
ATOM 651 O O . ARG A 1 84 ? -24.480 -8.251 23.465 1.00 67.06 84 ARG A O 1
ATOM 658 N N . PRO A 1 85 ? -22.920 -7.925 25.066 1.00 68.19 85 PRO A N 1
ATOM 659 C CA . PRO A 1 85 ? -23.582 -8.825 25.992 1.00 68.19 85 PRO A CA 1
ATOM 660 C C . PRO A 1 85 ? -24.935 -8.204 26.382 1.00 68.19 85 PRO A C 1
ATOM 662 O O . PRO A 1 85 ? -25.023 -6.972 26.500 1.00 68.19 85 PRO A O 1
ATOM 665 N N . PRO A 1 86 ? -25.997 -9.017 26.524 1.00 70.38 86 PRO A N 1
ATOM 666 C CA . PRO A 1 86 ? -27.296 -8.525 26.953 1.00 70.38 86 PRO A CA 1
ATOM 667 C C . PRO A 1 86 ? -27.132 -7.842 28.313 1.00 70.38 86 PRO A C 1
ATOM 669 O O . PRO A 1 86 ? -26.560 -8.411 29.240 1.00 70.38 86 PRO A O 1
ATOM 672 N N . ARG A 1 87 ? -27.585 -6.589 28.406 1.00 73.56 87 ARG A N 1
ATOM 673 C CA . ARG A 1 87 ? -27.741 -5.908 29.691 1.00 73.56 87 ARG A CA 1
ATOM 674 C C . ARG A 1 87 ? -28.931 -6.566 30.387 1.00 73.56 87 ARG A C 1
ATOM 676 O O . ARG A 1 87 ? -30.057 -6.357 29.943 1.00 73.56 87 ARG A O 1
ATOM 683 N N . SER A 1 88 ? -28.650 -7.400 31.384 1.00 76.81 88 SER A N 1
ATOM 684 C CA . SER A 1 88 ? -29.608 -7.838 32.406 1.00 76.81 88 SER A CA 1
ATOM 685 C C . SER A 1 88 ? -29.809 -6.739 33.436 1.00 76.81 88 SER A C 1
ATOM 687 O O . SER A 1 88 ? -28.764 -6.181 33.849 1.00 76.81 88 SER A O 1
#

Secondary structure (DSSP, 8-state):
-HHHHHHHHHHHHHHHHHHHHHHHHHHHHHHH---HHHHHHHHHHHHHHHHHHHHH-HHHHHHHHHHHHHHHHHHHPPPP---PPP--

Organism: NCBI:txid449393